Protein AF-A0A268U041-F1 (afdb_monomer_lite)

Foldseek 3Di:
DDDPPPPPPVPPDDVLNFFDCVPDALCVQPVPFDGDPDPVVVVVFLVLLVVLCVVCVVVPVSLQDWDADPPGDIHAPRWDQDPNTIGGGHSVCPVVSVLSRVVRGDPVVCVVVVPPNPPPDDD

Sequence (123 aa):
MASYVLDKKSIKCSYKDVINIDRINLVNYHNKNHKINDNVLKLKIILNLILIIRNRAFHWENLLKIGYAKKGYRIPKIYVKKNQSTNGIYPNKIKIFINDVLECFEEDMLEKYKIPFKGANGY

Structure (mmCIF, N/CA/C/O backbone):
data_AF-A0A268U041-F1
#
_entry.id   AF-A0A268U041-F1
#
loop_
_atom_site.group_PDB
_atom_site.id
_atom_site.type_symbol
_atom_site.label_atom_id
_atom_site.label_alt_id
_atom_site.label_comp_id
_atom_site.label_asym_id
_atom_site.label_entity_id
_atom_site.label_seq_id
_atom_site.pdbx_PDB_ins_code
_atom_site.Cartn_x
_atom_site.Cartn_y
_atom_site.Cartn_z
_atom_site.occupancy
_atom_site.B_iso_or_equiv
_atom_site.auth_seq_id
_atom_site.auth_comp_id
_atom_site.auth_asym_id
_atom_site.auth_atom_id
_atom_site.pdbx_PDB_model_num
ATOM 1 N N . MET A 1 1 ? -50.185 4.830 9.865 1.00 37.50 1 MET A N 1
ATOM 2 C CA . MET A 1 1 ? -49.032 4.462 9.016 1.00 37.50 1 MET A CA 1
ATOM 3 C C . MET A 1 1 ? -47.792 4.985 9.728 1.00 37.50 1 MET A C 1
ATOM 5 O O . MET A 1 1 ? -47.564 6.185 9.724 1.00 37.50 1 MET A O 1
ATOM 9 N N . ALA A 1 2 ? -47.117 4.132 10.502 1.00 37.09 2 ALA A N 1
ATOM 10 C CA . ALA A 1 2 ? -46.017 4.550 11.367 1.00 37.09 2 ALA A CA 1
ATOM 11 C C . ALA A 1 2 ? -44.817 4.966 10.505 1.00 37.09 2 ALA A C 1
ATOM 13 O O . ALA A 1 2 ? -44.175 4.123 9.880 1.00 37.09 2 ALA A O 1
ATOM 14 N N . SER A 1 3 ? -44.533 6.266 10.438 1.00 36.91 3 SER A N 1
ATOM 15 C CA . SER A 1 3 ? -43.256 6.743 9.925 1.00 36.91 3 SER A CA 1
ATOM 16 C C . SER A 1 3 ? -42.193 6.303 10.923 1.00 36.91 3 SER A C 1
ATOM 18 O O . SER A 1 3 ? -42.165 6.804 12.048 1.00 36.91 3 SER A O 1
ATOM 20 N N . TYR A 1 4 ? -41.352 5.347 10.537 1.00 47.88 4 TYR A N 1
ATOM 21 C CA . TYR A 1 4 ? -40.133 5.031 11.267 1.00 47.88 4 TYR A CA 1
ATOM 22 C C . TYR A 1 4 ? -39.290 6.304 11.319 1.00 47.88 4 TYR A C 1
ATOM 24 O O . TYR A 1 4 ? -38.588 6.651 10.369 1.00 47.88 4 TYR A O 1
ATOM 32 N N . VAL A 1 5 ? -39.416 7.033 12.425 1.00 46.47 5 VAL A N 1
ATOM 33 C CA . VAL A 1 5 ? -38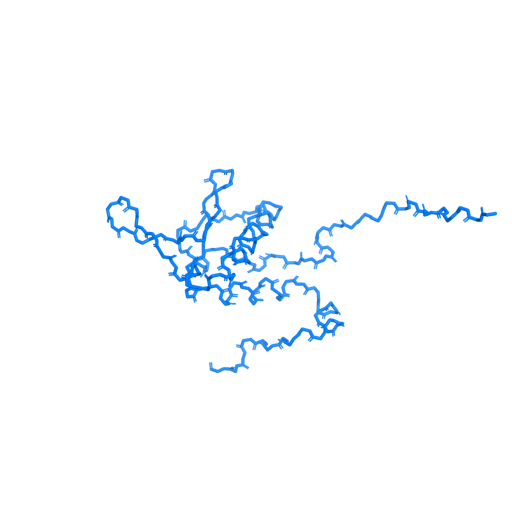.487 8.079 12.817 1.00 46.47 5 VAL A CA 1
ATOM 34 C C . VAL A 1 5 ? -37.178 7.348 13.060 1.00 46.47 5 VAL A C 1
ATOM 36 O O . VAL A 1 5 ? -36.945 6.791 14.129 1.00 46.47 5 VAL A O 1
ATOM 39 N N . LEU A 1 6 ? -36.354 7.268 12.017 1.00 48.66 6 LEU A N 1
ATOM 40 C CA . LEU A 1 6 ? -34.937 7.008 12.175 1.00 48.66 6 LEU A CA 1
ATOM 41 C C . LEU A 1 6 ? -34.430 8.139 13.062 1.00 48.66 6 LEU A C 1
ATOM 43 O O . LEU A 1 6 ? -34.235 9.260 12.587 1.00 48.66 6 LEU A O 1
ATOM 47 N N . ASP A 1 7 ? -34.309 7.845 14.354 1.00 44.78 7 ASP A N 1
ATOM 48 C CA . ASP A 1 7 ? -33.587 8.645 15.327 1.00 44.78 7 ASP A CA 1
ATOM 49 C C . ASP A 1 7 ? -32.190 8.870 14.744 1.00 44.78 7 ASP A C 1
ATOM 51 O O . ASP A 1 7 ? -31.300 8.023 14.831 1.00 44.78 7 ASP A O 1
ATOM 55 N N . LYS A 1 8 ? -32.017 9.995 14.043 1.00 46.91 8 LYS A N 1
ATOM 56 C CA . LYS A 1 8 ? -30.732 10.486 13.553 1.00 46.91 8 LYS A CA 1
ATOM 57 C C . LYS A 1 8 ? -29.935 10.987 14.757 1.00 46.91 8 LYS A C 1
ATOM 59 O O . LYS A 1 8 ? -29.474 12.125 14.772 1.00 46.91 8 LYS A O 1
ATOM 64 N N . LYS A 1 9 ? -29.705 10.130 15.755 1.00 43.00 9 LYS A N 1
ATOM 65 C CA . LYS A 1 9 ? -28.478 10.225 16.533 1.00 43.00 9 LYS A CA 1
ATOM 66 C C . LYS A 1 9 ? -27.369 10.041 15.519 1.00 43.00 9 LYS A C 1
ATOM 68 O O . LYS A 1 9 ? -27.154 8.945 15.013 1.00 43.00 9 LYS A O 1
ATOM 73 N N . SER A 1 10 ? -26.723 11.141 15.147 1.00 46.38 10 SER A N 1
ATOM 74 C CA . SER A 1 10 ? -25.500 11.119 14.362 1.00 46.38 10 SER A CA 1
ATOM 75 C C . SER A 1 10 ? -24.520 10.207 15.090 1.00 46.38 10 SER A C 1
ATOM 77 O O . SER A 1 10 ? -23.902 10.625 16.071 1.00 46.38 10 SER A O 1
ATOM 79 N N . ILE A 1 11 ? -24.431 8.946 14.669 1.00 53.38 11 ILE A N 1
ATOM 80 C CA . ILE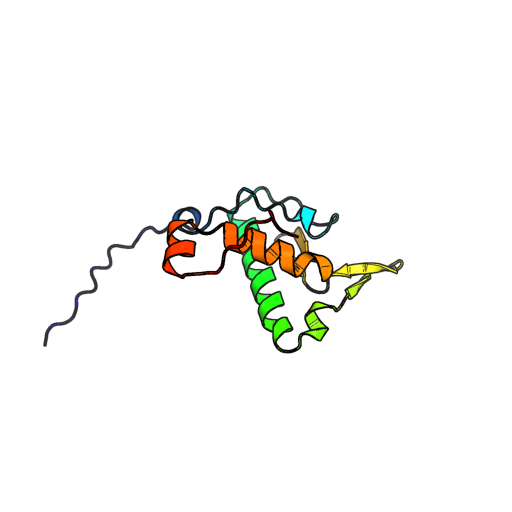 A 1 11 ? -23.429 8.023 15.176 1.00 53.38 11 ILE A CA 1
ATOM 81 C C . ILE A 1 11 ? -22.102 8.677 14.815 1.00 53.38 11 ILE A C 1
ATOM 83 O O . ILE A 1 11 ? -21.730 8.768 13.644 1.00 53.38 11 ILE A O 1
ATOM 87 N N . LYS A 1 12 ? -21.430 9.224 15.824 1.00 52.81 12 LYS A N 1
ATOM 88 C CA . LYS A 1 12 ? -20.137 9.879 15.687 1.00 52.81 12 LYS A CA 1
ATOM 89 C C . LYS A 1 12 ? -19.087 8.770 15.586 1.00 52.81 12 LYS A C 1
ATOM 91 O O . LYS A 1 12 ? -18.328 8.559 16.514 1.00 52.81 12 LYS A O 1
ATOM 96 N N . CYS A 1 13 ? -19.124 8.008 14.494 1.00 55.09 13 CYS A N 1
ATOM 97 C CA . CYS A 1 13 ? -18.167 6.944 14.214 1.00 55.09 13 CYS A CA 1
ATOM 98 C C . CYS A 1 13 ? -16.912 7.581 13.612 1.00 55.09 13 CYS A C 1
ATOM 100 O O . CYS A 1 13 ? -16.936 8.123 12.502 1.00 55.09 13 CYS A O 1
ATOM 102 N N . SER A 1 14 ? -15.824 7.577 14.375 1.00 72.38 14 SER A N 1
ATOM 103 C CA . SER A 1 14 ? -14.497 7.898 13.871 1.00 72.38 14 SER A CA 1
ATOM 104 C C . SER A 1 14 ? -13.961 6.696 13.100 1.00 72.38 14 SER A C 1
ATOM 106 O O . SER A 1 14 ? -14.202 5.552 13.471 1.00 72.38 14 SER A O 1
ATOM 108 N N . TYR A 1 15 ? -13.151 6.923 12.061 1.00 73.44 15 TYR A N 1
ATOM 109 C CA . TYR A 1 15 ? -12.464 5.814 11.381 1.00 73.44 15 TYR A CA 1
ATOM 110 C C . TYR A 1 15 ? -11.589 5.001 12.348 1.00 73.44 15 TYR A C 1
ATOM 112 O O . TYR A 1 15 ? -11.346 3.823 12.110 1.00 73.44 15 TYR A O 1
ATOM 120 N N . LYS A 1 16 ? -11.128 5.631 13.436 1.00 74.25 16 LYS A N 1
ATOM 121 C CA . LYS A 1 16 ? -10.328 4.988 14.482 1.00 74.25 16 LYS A CA 1
ATOM 122 C C . LYS A 1 16 ? -11.097 3.910 15.245 1.00 74.25 16 LYS A C 1
ATOM 124 O O . LYS A 1 16 ? -10.457 3.008 15.759 1.00 74.25 16 LYS A O 1
ATOM 129 N N . ASP A 1 17 ? -12.425 3.993 15.262 1.00 72.75 17 ASP A N 1
ATOM 130 C CA . ASP A 1 17 ? -13.308 3.037 15.938 1.00 72.75 17 ASP A CA 1
ATOM 131 C C . ASP A 1 17 ? -13.574 1.796 15.063 1.00 72.75 17 ASP A C 1
ATOM 133 O O . ASP A 1 17 ? -14.343 0.920 15.430 1.00 72.75 17 ASP A O 1
ATOM 137 N N . VAL A 1 18 ? -13.015 1.760 13.847 1.00 76.94 18 VAL A N 1
ATOM 138 C CA . VAL A 1 18 ? -13.241 0.690 12.863 1.00 76.94 18 VAL A CA 1
ATOM 139 C C . VAL A 1 18 ? -11.924 0.103 12.371 1.00 76.94 18 VAL A C 1
ATOM 141 O O . VAL A 1 18 ? -11.842 -1.096 12.105 1.00 76.94 18 VAL A O 1
ATOM 144 N N . ILE A 1 19 ? -10.902 0.945 12.191 1.00 85.94 19 ILE A N 1
ATOM 145 C CA . ILE A 1 19 ? -9.617 0.528 11.638 1.00 85.94 19 ILE A CA 1
ATOM 146 C C . ILE A 1 19 ? -8.442 1.248 12.311 1.00 85.94 19 ILE A C 1
ATOM 148 O O . ILE A 1 19 ? -8.313 2.476 12.264 1.00 85.94 19 ILE A O 1
ATOM 152 N N . ASN A 1 20 ? -7.521 0.463 12.869 1.00 88.19 20 ASN A N 1
ATOM 153 C CA . ASN A 1 20 ? -6.253 0.945 13.400 1.00 88.19 20 ASN A CA 1
ATOM 154 C C . ASN A 1 20 ? -5.121 0.726 12.389 1.00 88.19 20 ASN A C 1
ATOM 156 O O . ASN A 1 20 ? -4.508 -0.337 12.318 1.00 88.19 20 ASN A O 1
ATOM 160 N N . ILE A 1 21 ? -4.805 1.769 11.623 1.00 89.94 21 ILE A N 1
ATOM 161 C CA . ILE A 1 21 ? -3.756 1.736 10.594 1.00 89.94 21 ILE A CA 1
ATOM 162 C C . ILE A 1 21 ? -2.370 2.157 11.099 1.00 89.94 21 ILE A C 1
ATOM 164 O O . ILE A 1 21 ? -1.474 2.369 10.279 1.00 89.94 21 ILE A O 1
ATOM 168 N N . ASP A 1 22 ? -2.163 2.346 12.403 1.00 87.94 22 ASP A N 1
ATOM 169 C CA . ASP A 1 22 ? -0.905 2.892 12.940 1.00 87.94 22 ASP A CA 1
ATOM 170 C C . ASP A 1 22 ? 0.303 2.032 12.578 1.00 87.94 22 ASP A C 1
ATOM 172 O O . ASP A 1 22 ? 1.341 2.560 12.178 1.00 87.94 22 ASP A O 1
ATOM 176 N N . ARG A 1 23 ? 0.122 0.711 12.574 1.00 87.50 23 ARG A N 1
ATOM 177 C CA . ARG A 1 23 ? 1.164 -0.255 12.213 1.00 87.50 23 ARG A CA 1
ATOM 178 C C . ARG A 1 23 ? 1.473 -0.358 10.717 1.00 87.50 23 ARG A C 1
ATOM 180 O O . ARG A 1 23 ? 2.483 -0.955 10.350 1.00 87.50 23 ARG A O 1
ATOM 187 N N . ILE A 1 24 ? 0.653 0.223 9.836 1.00 92.31 24 ILE A N 1
ATOM 188 C CA . ILE A 1 24 ? 0.920 0.177 8.394 1.00 92.31 24 ILE A CA 1
ATOM 189 C C . ILE A 1 24 ? 2.010 1.188 8.043 1.00 92.31 24 ILE A C 1
ATOM 191 O O . ILE A 1 24 ? 1.797 2.404 8.066 1.00 92.31 24 ILE A O 1
ATOM 195 N N . ASN A 1 25 ? 3.159 0.667 7.613 1.00 93.62 25 ASN A N 1
ATOM 196 C CA . ASN A 1 25 ? 4.237 1.452 7.031 1.00 93.62 25 ASN A CA 1
ATOM 197 C C . ASN A 1 25 ? 4.327 1.204 5.521 1.00 93.62 25 ASN A C 1
ATOM 199 O O . ASN A 1 25 ? 4.813 0.170 5.065 1.00 93.62 25 ASN A O 1
ATOM 203 N N . LEU A 1 26 ? 3.913 2.198 4.728 1.00 94.12 26 LEU A N 1
ATOM 204 C CA . LEU A 1 26 ? 3.870 2.083 3.268 1.00 94.12 26 LEU A CA 1
ATOM 205 C C . LEU A 1 26 ? 5.246 1.813 2.633 1.00 94.12 26 LEU A C 1
ATOM 207 O O . LEU A 1 26 ? 5.299 1.274 1.529 1.00 94.12 26 LEU A O 1
ATOM 211 N N . VAL A 1 27 ? 6.353 2.144 3.305 1.00 94.62 27 VAL A N 1
ATOM 212 C CA . VAL A 1 27 ? 7.717 1.863 2.819 1.00 94.62 27 VAL A CA 1
ATOM 213 C C . VAL A 1 27 ? 7.972 0.354 2.683 1.00 94.62 27 VAL A C 1
ATOM 215 O O . VAL A 1 27 ? 8.729 -0.059 1.804 1.00 94.62 27 VAL A O 1
ATOM 218 N N . ASN A 1 28 ? 7.269 -0.482 3.456 1.00 94.44 28 ASN A N 1
ATOM 219 C CA . ASN A 1 28 ? 7.413 -1.943 3.427 1.00 94.44 28 ASN A CA 1
ATOM 220 C C . ASN A 1 28 ? 6.980 -2.568 2.086 1.00 94.44 28 ASN A C 1
ATOM 222 O O . ASN A 1 28 ? 7.437 -3.656 1.722 1.00 94.44 28 ASN A O 1
ATOM 226 N N . TYR A 1 29 ? 6.125 -1.879 1.322 1.00 94.94 29 TYR A N 1
ATOM 227 C CA . TYR A 1 29 ? 5.585 -2.374 0.047 1.00 94.94 29 TYR A CA 1
ATOM 228 C C . TYR A 1 29 ? 6.321 -1.818 -1.178 1.00 94.94 29 TYR A C 1
ATOM 230 O O . TYR A 1 29 ? 6.201 -2.367 -2.277 1.00 94.94 29 TYR A O 1
ATOM 238 N N . HIS A 1 30 ? 7.087 -0.740 -0.987 1.00 93.56 30 HIS A N 1
ATOM 239 C CA . HIS A 1 30 ? 7.986 -0.144 -1.970 1.00 93.56 30 HIS A CA 1
ATOM 240 C C . HIS A 1 30 ? 8.891 0.885 -1.277 1.00 93.56 30 HIS A C 1
ATOM 242 O O . HIS A 1 30 ? 8.417 1.875 -0.729 1.00 93.56 30 HIS A O 1
ATOM 248 N N . ASN A 1 31 ? 10.207 0.690 -1.356 1.00 89.62 31 ASN A N 1
ATOM 249 C CA . ASN A 1 31 ? 11.201 1.510 -0.656 1.00 89.62 31 ASN A CA 1
ATOM 250 C C . ASN A 1 31 ? 11.204 3.006 -1.027 1.00 89.62 31 ASN A C 1
ATOM 252 O O . ASN A 1 31 ? 11.651 3.817 -0.223 1.00 89.62 31 ASN A O 1
ATOM 256 N N . LYS A 1 32 ? 10.709 3.390 -2.213 1.00 90.19 32 LYS A N 1
ATOM 257 C CA . LYS A 1 32 ? 10.584 4.805 -2.617 1.00 90.19 32 LYS A CA 1
ATOM 258 C C . LYS A 1 32 ? 9.243 5.433 -2.233 1.00 90.19 32 LYS A C 1
ATOM 260 O O . LYS A 1 32 ? 8.956 6.554 -2.645 1.00 90.19 32 LYS A O 1
ATOM 265 N N . ASN A 1 33 ? 8.400 4.717 -1.494 1.00 93.44 33 ASN A N 1
ATOM 266 C CA . ASN A 1 33 ? 7.175 5.288 -0.960 1.00 93.44 33 ASN A CA 1
ATOM 267 C C . ASN A 1 33 ? 7.491 6.385 0.054 1.00 93.44 33 ASN A C 1
ATOM 269 O O . ASN A 1 33 ? 8.416 6.271 0.856 1.00 93.44 33 ASN A O 1
ATOM 273 N N . HIS A 1 34 ? 6.680 7.437 0.047 1.00 92.12 34 HIS A N 1
ATOM 274 C CA . HIS A 1 34 ? 6.805 8.496 1.039 1.00 92.12 34 HIS A CA 1
ATOM 275 C C . HIS A 1 34 ? 6.285 8.018 2.400 1.00 92.12 34 HIS A C 1
ATOM 277 O O . HIS A 1 34 ? 5.257 7.334 2.470 1.00 92.12 34 HIS A O 1
ATOM 283 N N . LYS A 1 35 ? 6.974 8.400 3.481 1.00 90.88 35 LYS A N 1
ATOM 284 C CA . LYS A 1 35 ?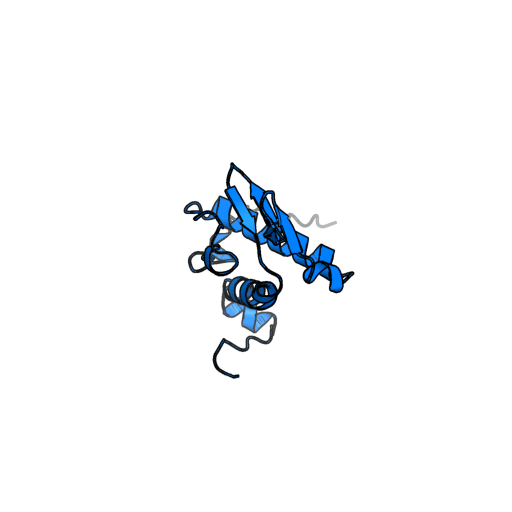 6.466 8.232 4.848 1.00 90.88 35 LYS A CA 1
ATOM 285 C C . LYS A 1 35 ? 5.320 9.216 5.074 1.00 90.88 35 LYS A C 1
ATOM 287 O O . LYS A 1 35 ? 5.467 10.402 4.792 1.00 90.88 35 LYS A O 1
ATOM 292 N N . ILE A 1 36 ? 4.190 8.717 5.568 1.00 90.75 36 ILE A N 1
ATOM 293 C CA . ILE A 1 36 ? 2.983 9.510 5.805 1.00 90.75 36 ILE A CA 1
ATOM 294 C C . ILE A 1 36 ? 2.685 9.497 7.301 1.00 90.75 36 ILE A C 1
ATOM 296 O O . ILE A 1 36 ? 2.329 8.453 7.841 1.00 90.75 36 ILE A O 1
ATOM 300 N N . ASN A 1 37 ? 2.823 10.656 7.946 1.00 88.56 37 ASN A N 1
ATOM 301 C CA . ASN A 1 37 ? 2.565 10.807 9.383 1.00 88.56 37 ASN A CA 1
ATOM 302 C C . ASN A 1 37 ? 1.085 11.110 9.683 1.00 88.56 37 ASN A C 1
ATOM 304 O O . ASN A 1 37 ? 0.600 10.804 10.765 1.00 88.56 37 ASN A O 1
ATOM 308 N N . ASP A 1 38 ? 0.356 11.696 8.728 1.00 90.38 38 ASP A N 1
ATOM 309 C CA . ASP A 1 38 ? -1.083 11.941 8.860 1.00 90.38 38 ASP A CA 1
ATOM 310 C C . ASP A 1 38 ? -1.875 10.660 8.561 1.00 90.38 38 ASP A C 1
ATOM 312 O O . ASP A 1 38 ? -1.965 10.213 7.413 1.00 90.38 38 ASP A O 1
ATOM 316 N N . ASN A 1 39 ? -2.498 10.095 9.594 1.00 89.50 39 ASN A N 1
ATOM 317 C CA . ASN A 1 39 ? -3.324 8.898 9.475 1.00 89.50 39 ASN A CA 1
ATOM 318 C C . ASN A 1 39 ? -4.528 9.075 8.541 1.00 89.50 39 ASN A C 1
ATOM 320 O O . ASN A 1 39 ? -4.887 8.133 7.839 1.00 89.50 39 ASN A O 1
ATOM 324 N N . VAL A 1 40 ? -5.126 10.263 8.440 1.00 89.69 40 VAL A N 1
ATOM 325 C CA . VAL A 1 40 ? -6.253 10.489 7.521 1.00 89.69 40 VAL A CA 1
ATOM 326 C C . VAL A 1 40 ? -5.778 10.407 6.070 1.00 89.69 40 VAL A C 1
ATOM 328 O O . VAL A 1 40 ? -6.419 9.768 5.228 1.00 89.69 40 VAL A O 1
ATOM 331 N N . LEU A 1 41 ? -4.637 11.025 5.757 1.00 91.38 41 LEU A N 1
ATOM 332 C CA . LEU A 1 41 ? -4.013 10.907 4.441 1.00 91.38 41 LEU A CA 1
ATOM 333 C C . LEU A 1 41 ? -3.566 9.467 4.159 1.00 91.38 41 LEU A C 1
ATOM 335 O O . LEU A 1 41 ? -3.821 8.957 3.064 1.00 91.38 41 LEU A O 1
ATOM 339 N N . LYS A 1 42 ? -2.957 8.798 5.144 1.00 92.81 42 LYS A N 1
ATOM 340 C CA . LYS A 1 42 ? -2.514 7.401 5.050 1.00 92.81 42 LYS A CA 1
ATOM 341 C C . LYS A 1 42 ? -3.686 6.470 4.734 1.00 92.81 42 LYS A C 1
ATOM 343 O O . LYS A 1 42 ? -3.601 5.704 3.776 1.00 92.81 42 LYS A O 1
ATOM 348 N N . LEU A 1 43 ? -4.811 6.614 5.439 1.00 92.75 43 LEU A N 1
ATOM 349 C CA . LEU A 1 43 ? -6.038 5.853 5.187 1.00 92.75 43 LEU A CA 1
ATOM 350 C C . LEU A 1 43 ? -6.562 6.078 3.765 1.00 92.75 43 LEU A C 1
ATOM 352 O O . LEU A 1 43 ? -6.852 5.125 3.048 1.00 92.75 43 LEU A O 1
ATOM 356 N N . LYS A 1 44 ? -6.629 7.338 3.314 1.00 93.31 44 LYS A N 1
ATOM 357 C CA . LYS A 1 44 ? -7.061 7.677 1.945 1.00 93.31 44 LYS A CA 1
ATOM 358 C C . LYS A 1 44 ? -6.168 7.032 0.880 1.00 93.31 44 LYS A C 1
ATOM 360 O O . LYS A 1 44 ? -6.668 6.626 -0.166 1.00 93.31 44 LYS A O 1
ATOM 365 N N . ILE A 1 45 ? -4.858 6.962 1.119 1.00 95.38 45 ILE A N 1
ATOM 366 C CA . ILE A 1 45 ? -3.909 6.294 0.219 1.00 95.38 45 ILE A CA 1
ATOM 367 C C . ILE A 1 45 ? -4.161 4.782 0.207 1.00 95.38 45 ILE A C 1
ATOM 369 O O . ILE A 1 45 ? -4.284 4.213 -0.875 1.00 95.38 45 ILE A O 1
ATOM 373 N N . ILE A 1 46 ? -4.294 4.155 1.380 1.00 95.44 46 ILE A N 1
ATOM 374 C CA . ILE A 1 46 ? -4.579 2.718 1.528 1.00 95.44 46 ILE A CA 1
ATOM 375 C C . ILE A 1 46 ? -5.870 2.338 0.792 1.00 95.44 46 ILE A C 1
ATOM 377 O O . ILE A 1 46 ? -5.849 1.440 -0.046 1.00 95.44 46 ILE A O 1
ATOM 381 N N . LEU A 1 47 ? -6.968 3.065 1.019 1.00 94.94 47 LEU A N 1
ATOM 382 C CA . LEU A 1 47 ? -8.254 2.805 0.360 1.00 94.94 47 LEU A CA 1
ATOM 383 C C . LEU A 1 47 ? -8.157 2.923 -1.166 1.00 94.94 47 LEU A C 1
ATOM 385 O O . LEU A 1 47 ? -8.671 2.072 -1.891 1.00 94.94 47 LEU A O 1
ATOM 389 N N . ASN A 1 48 ? -7.449 3.936 -1.670 1.00 96.44 48 ASN A N 1
ATOM 390 C CA . ASN A 1 48 ? -7.222 4.082 -3.107 1.00 96.44 48 ASN A CA 1
ATOM 391 C C . ASN A 1 48 ? -6.376 2.933 -3.682 1.00 96.44 48 ASN A C 1
ATOM 393 O O . ASN A 1 48 ? -6.652 2.466 -4.785 1.00 96.44 48 ASN A O 1
ATOM 397 N N . LEU A 1 49 ? -5.361 2.459 -2.954 1.00 96.88 49 LEU A N 1
ATOM 398 C CA . LEU A 1 49 ? -4.551 1.314 -3.378 1.00 96.88 49 LEU A CA 1
ATOM 399 C C . LEU A 1 49 ? -5.396 0.035 -3.454 1.00 96.88 49 LEU A C 1
ATOM 401 O O . LEU A 1 49 ? -5.327 -0.668 -4.462 1.00 96.88 49 LEU A O 1
ATOM 405 N N . ILE A 1 50 ? -6.246 -0.221 -2.454 1.00 96.31 50 ILE A N 1
ATOM 406 C CA . ILE A 1 50 ? -7.191 -1.351 -2.447 1.00 96.31 50 ILE A CA 1
ATOM 407 C C . ILE A 1 50 ? -8.152 -1.259 -3.633 1.00 96.31 50 ILE A C 1
ATOM 409 O O . ILE A 1 50 ? -8.368 -2.251 -4.325 1.00 96.31 50 ILE A O 1
ATOM 413 N N . LEU A 1 51 ? -8.683 -0.067 -3.921 1.00 95.69 51 LEU A N 1
ATOM 414 C CA . LEU A 1 51 ? -9.570 0.159 -5.063 1.00 95.69 51 LEU A CA 1
ATOM 415 C C . LEU A 1 51 ? -8.890 -0.202 -6.392 1.00 95.69 51 LEU A C 1
ATOM 417 O O . LEU A 1 51 ? -9.485 -0.868 -7.240 1.00 95.69 51 LEU A O 1
ATOM 421 N N . ILE A 1 52 ? -7.631 0.210 -6.565 1.00 95.44 52 ILE A N 1
ATOM 422 C CA . ILE A 1 52 ? -6.839 -0.102 -7.759 1.00 95.44 52 ILE A CA 1
ATOM 423 C C . ILE A 1 52 ? -6.572 -1.607 -7.852 1.00 95.44 52 ILE A C 1
ATOM 425 O O . ILE A 1 52 ? -6.706 -2.169 -8.939 1.00 95.44 52 ILE A O 1
ATOM 429 N N . ILE A 1 53 ? -6.219 -2.261 -6.740 1.00 96.25 53 ILE A N 1
ATOM 430 C CA . ILE A 1 53 ? -6.016 -3.716 -6.683 1.00 96.25 53 ILE A CA 1
ATOM 431 C C . ILE A 1 53 ? -7.305 -4.433 -7.084 1.00 96.25 53 ILE A C 1
ATOM 433 O O . ILE A 1 53 ? -7.284 -5.219 -8.025 1.00 96.25 53 ILE A O 1
ATOM 437 N N . ARG A 1 54 ? -8.437 -4.103 -6.454 1.00 95.19 54 ARG A N 1
ATOM 438 C CA . ARG A 1 54 ? -9.752 -4.677 -6.769 1.00 95.19 54 ARG A CA 1
ATOM 439 C C . ARG A 1 54 ? -10.088 -4.534 -8.253 1.00 95.19 54 ARG A C 1
ATOM 441 O O . ARG A 1 54 ? -10.449 -5.511 -8.894 1.00 95.19 54 ARG A O 1
ATOM 448 N N . ASN A 1 55 ? -9.932 -3.335 -8.818 1.00 93.75 55 ASN A N 1
ATOM 449 C CA . ASN A 1 55 ? -10.246 -3.079 -10.228 1.00 93.75 55 ASN A CA 1
ATOM 450 C C . ASN A 1 55 ? -9.329 -3.846 -11.190 1.00 93.75 55 ASN A C 1
ATOM 452 O O . ASN A 1 55 ? -9.750 -4.222 -12.278 1.00 93.75 55 ASN A O 1
ATOM 456 N N . ARG A 1 56 ? -8.072 -4.078 -10.805 1.00 93.88 56 ARG A N 1
ATOM 457 C CA . ARG A 1 56 ? -7.124 -4.858 -11.607 1.00 93.88 56 ARG A CA 1
ATOM 458 C C . ARG A 1 56 ? -7.303 -6.361 -11.423 1.00 93.88 56 ARG A C 1
ATOM 460 O O . ARG A 1 56 ? -6.961 -7.090 -12.339 1.00 93.88 56 ARG A O 1
ATOM 467 N N . ALA A 1 57 ? -7.851 -6.820 -10.3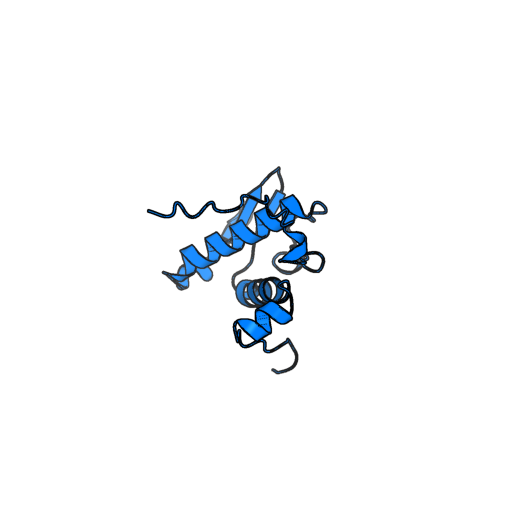00 1.00 92.69 57 ALA A N 1
ATOM 468 C CA . ALA A 1 57 ? -8.042 -8.240 -10.015 1.00 92.69 57 ALA A CA 1
ATOM 469 C C . ALA A 1 57 ? -9.015 -8.934 -10.983 1.00 92.69 57 ALA A C 1
ATOM 471 O O . ALA A 1 57 ? -8.862 -10.127 -11.222 1.00 92.69 57 ALA A O 1
ATOM 472 N N . PHE A 1 58 ? -9.940 -8.191 -11.605 1.00 92.12 58 PHE A N 1
ATOM 473 C CA . PHE A 1 58 ? -10.799 -8.706 -12.686 1.00 92.12 58 PHE A CA 1
ATOM 474 C C . PHE A 1 58 ? -10.010 -9.236 -13.892 1.00 92.12 58 PHE A C 1
ATOM 476 O O . PHE A 1 58 ? -10.476 -10.118 -14.603 1.00 92.12 58 PHE A O 1
ATOM 483 N N . HIS A 1 59 ? -8.798 -8.724 -14.093 1.00 92.94 59 HIS A N 1
ATOM 484 C CA . HIS A 1 59 ? -7.848 -9.183 -15.097 1.00 92.94 59 HIS A CA 1
ATOM 485 C C . HIS A 1 59 ? -6.531 -9.432 -14.382 1.00 92.94 59 HIS A C 1
ATOM 487 O O . HIS A 1 59 ? -5.659 -8.564 -14.363 1.00 92.94 59 HIS A O 1
ATOM 493 N N . TRP A 1 60 ? -6.433 -10.564 -13.690 1.00 91.19 60 TRP A N 1
ATOM 494 C CA . TRP A 1 60 ? -5.383 -10.830 -12.707 1.00 91.19 60 TRP A CA 1
ATOM 495 C C . TRP A 1 60 ? -3.959 -10.552 -13.223 1.00 91.19 60 TRP A C 1
ATOM 497 O O . TRP A 1 60 ? -3.114 -10.130 -12.432 1.00 91.19 60 TRP A O 1
ATOM 507 N N . GLU A 1 61 ? -3.675 -10.668 -14.530 1.00 91.06 61 GLU A N 1
ATOM 508 C CA . GLU A 1 61 ? -2.355 -10.329 -15.074 1.00 91.06 61 GLU A CA 1
ATOM 509 C C . GLU A 1 61 ? -2.003 -8.840 -14.892 1.00 91.06 61 GLU A C 1
ATOM 511 O O . GLU A 1 61 ? -0.837 -8.467 -14.744 1.00 91.06 61 GLU A O 1
ATOM 516 N N . ASN A 1 62 ? -3.009 -7.965 -14.809 1.00 92.75 62 ASN A N 1
ATOM 517 C CA . ASN A 1 62 ? -2.848 -6.544 -14.512 1.00 92.75 62 ASN A CA 1
ATOM 518 C C . ASN A 1 62 ? -2.316 -6.268 -13.106 1.00 92.75 62 ASN A C 1
ATOM 520 O O . ASN A 1 62 ? -1.783 -5.174 -12.889 1.00 92.75 62 ASN A O 1
ATOM 524 N N . LEU A 1 63 ? -2.452 -7.215 -12.171 1.00 93.94 63 LEU A N 1
ATOM 525 C CA . LEU A 1 63 ? -1.837 -7.131 -10.845 1.00 93.94 63 LEU A CA 1
ATOM 526 C C . LEU A 1 63 ? -0.320 -7.324 -10.913 1.00 93.94 63 LEU A C 1
ATOM 528 O O . LEU A 1 63 ? 0.403 -6.776 -10.085 1.00 93.94 63 LEU A O 1
ATOM 532 N N . LEU A 1 64 ? 0.166 -8.054 -11.922 1.00 94.12 64 LEU A N 1
ATOM 533 C CA . LEU A 1 64 ? 1.585 -8.353 -12.122 1.00 94.12 64 LEU A CA 1
ATOM 534 C C . LEU A 1 64 ? 2.322 -7.277 -12.928 1.00 94.12 64 LEU A C 1
ATOM 536 O O . LEU A 1 64 ? 3.553 -7.271 -12.984 1.00 94.12 64 LEU A O 1
ATOM 540 N N . LYS A 1 65 ? 1.589 -6.336 -13.535 1.00 92.31 65 LYS A N 1
ATOM 541 C CA . LYS A 1 65 ? 2.176 -5.302 -14.391 1.00 92.31 65 LYS A CA 1
ATOM 542 C C . LYS A 1 65 ? 3.102 -4.370 -13.605 1.00 92.31 65 LYS A C 1
ATOM 544 O O . LYS A 1 65 ? 2.718 -3.727 -12.627 1.00 92.31 65 LYS A O 1
ATOM 549 N N . ILE A 1 66 ? 4.311 -4.216 -14.130 1.00 93.25 66 ILE A N 1
ATOM 550 C CA . ILE A 1 66 ? 5.291 -3.209 -13.721 1.00 93.25 66 ILE A CA 1
ATOM 551 C C . ILE A 1 66 ? 5.485 -2.193 -14.848 1.00 93.25 66 ILE A C 1
ATOM 553 O O . ILE A 1 66 ? 5.222 -2.468 -16.016 1.00 93.25 66 ILE A O 1
ATOM 557 N N . GLY A 1 67 ? 5.883 -0.977 -14.497 1.00 89.44 67 GLY A N 1
ATOM 558 C CA . GLY A 1 67 ? 6.314 0.039 -15.449 1.00 89.44 67 GLY A CA 1
ATOM 559 C C . GLY A 1 67 ? 7.810 0.298 -15.345 1.00 89.44 67 GLY A C 1
ATOM 560 O O . GLY A 1 67 ? 8.474 -0.184 -14.429 1.00 89.44 67 GLY A O 1
ATOM 561 N N . TYR A 1 68 ? 8.305 1.134 -16.252 1.00 89.12 68 TYR A N 1
ATOM 562 C CA . TYR A 1 68 ? 9.673 1.633 -16.244 1.00 89.12 68 TYR A CA 1
ATOM 563 C C . TYR A 1 68 ? 9.641 3.160 -16.257 1.00 89.12 68 TYR A C 1
ATOM 565 O O . TYR A 1 68 ? 8.925 3.768 -17.053 1.00 89.12 68 TYR A O 1
ATOM 573 N N . ALA A 1 69 ? 10.377 3.780 -15.342 1.00 83.25 69 ALA A N 1
ATOM 574 C CA . ALA A 1 69 ? 10.609 5.216 -15.337 1.00 83.25 69 ALA A CA 1
ATOM 575 C C . ALA A 1 69 ? 11.807 5.575 -16.230 1.00 83.25 69 ALA A C 1
ATOM 577 O O . ALA A 1 69 ? 12.544 4.707 -16.710 1.00 83.25 69 ALA A O 1
ATOM 578 N N . LYS A 1 70 ? 12.042 6.881 -16.409 1.00 77.94 70 LYS A N 1
ATOM 579 C CA . LYS A 1 70 ? 13.272 7.387 -17.034 1.00 77.94 70 LYS A CA 1
ATOM 580 C C . LYS A 1 70 ? 14.486 6.769 -16.323 1.00 77.94 70 LYS A C 1
ATOM 582 O O . LYS A 1 70 ? 14.495 6.692 -15.095 1.00 77.94 70 LYS A O 1
ATOM 587 N N . LYS A 1 71 ? 15.493 6.341 -17.094 1.00 79.56 71 LYS A N 1
ATOM 588 C CA . LYS A 1 71 ? 16.687 5.598 -16.630 1.00 79.56 71 LYS A CA 1
ATOM 589 C C . LYS A 1 71 ? 16.450 4.127 -16.230 1.00 79.56 71 LYS A C 1
ATOM 591 O O . LYS A 1 71 ? 17.271 3.552 -15.529 1.00 79.56 71 LYS A O 1
ATOM 596 N N . GLY A 1 72 ? 15.344 3.510 -16.655 1.00 80.56 72 GLY A N 1
ATOM 597 C CA . GLY A 1 72 ? 15.145 2.054 -16.551 1.00 80.56 72 GLY A CA 1
ATOM 598 C C . GLY A 1 72 ? 14.714 1.538 -15.174 1.00 80.56 72 GLY A C 1
ATOM 599 O O . GLY A 1 72 ? 14.563 0.332 -14.987 1.00 80.56 72 GLY A O 1
ATOM 600 N N . TYR A 1 73 ? 14.463 2.423 -14.205 1.00 82.38 73 TYR A N 1
ATOM 601 C CA . TYR A 1 73 ? 13.969 2.016 -12.890 1.00 82.38 73 TYR A CA 1
ATOM 602 C C . TYR A 1 73 ? 12.570 1.412 -12.989 1.00 82.38 73 TYR A C 1
ATOM 604 O O . TYR A 1 73 ? 11.655 2.045 -13.520 1.00 82.38 73 TYR A O 1
ATOM 612 N N . ARG A 1 74 ? 12.386 0.222 -12.411 1.00 87.38 74 ARG A N 1
ATOM 613 C CA . ARG A 1 74 ? 11.061 -0.385 -12.263 1.00 87.38 74 ARG A CA 1
ATOM 614 C C . ARG A 1 74 ? 10.188 0.490 -11.362 1.00 87.38 74 ARG A C 1
ATOM 616 O O . ARG A 1 74 ? 10.666 1.044 -10.372 1.00 87.38 74 ARG A O 1
ATOM 623 N N . ILE A 1 75 ? 8.918 0.617 -11.727 1.00 89.75 75 ILE A N 1
ATOM 624 C CA . ILE A 1 75 ? 7.891 1.317 -10.953 1.00 89.75 75 ILE A CA 1
ATOM 625 C C . ILE A 1 75 ? 6.640 0.440 -10.843 1.00 89.75 75 ILE A C 1
ATOM 627 O O . ILE A 1 75 ? 6.264 -0.213 -11.823 1.00 89.75 75 ILE A O 1
ATOM 631 N N . PRO A 1 76 ? 5.968 0.404 -9.683 1.00 92.31 76 PRO A N 1
ATOM 632 C CA . PRO A 1 76 ? 4.704 -0.309 -9.566 1.00 92.31 76 PRO A CA 1
ATOM 633 C C . PRO A 1 76 ? 3.633 0.370 -10.432 1.00 92.31 76 PRO A C 1
ATOM 635 O O . PRO A 1 76 ? 3.556 1.597 -10.481 1.00 92.31 76 PRO A O 1
ATOM 638 N N . LYS A 1 77 ? 2.777 -0.410 -11.109 1.00 92.88 77 LYS A N 1
ATOM 639 C CA . LYS A 1 77 ? 1.571 0.124 -11.783 1.00 92.88 77 LYS A CA 1
ATOM 640 C C . LYS A 1 77 ? 0.386 0.300 -10.832 1.00 92.88 77 LYS A C 1
ATOM 642 O O . LYS A 1 77 ? -0.599 0.941 -11.194 1.00 92.88 77 LYS A O 1
ATOM 647 N N . ILE A 1 78 ? 0.493 -0.250 -9.627 1.00 95.25 78 ILE A N 1
ATOM 648 C CA . ILE A 1 78 ? -0.431 -0.038 -8.518 1.00 95.25 78 ILE A CA 1
ATOM 649 C C . ILE A 1 78 ? 0.174 1.060 -7.652 1.00 95.25 78 ILE A C 1
ATOM 651 O O . ILE A 1 78 ? 1.043 0.802 -6.822 1.00 95.25 78 ILE A O 1
ATOM 655 N N . TYR A 1 79 ? -0.224 2.303 -7.905 1.00 95.38 79 TYR A N 1
ATOM 656 C CA . TYR A 1 79 ? 0.251 3.452 -7.147 1.00 95.38 79 TYR A CA 1
ATOM 657 C C . TYR A 1 79 ? -0.817 4.532 -7.054 1.00 95.38 79 TYR A C 1
ATOM 659 O O . TYR A 1 79 ? -1.721 4.625 -7.881 1.00 95.38 79 TYR A O 1
ATOM 667 N N . VAL A 1 80 ? -0.671 5.370 -6.039 1.00 95.69 80 VAL A N 1
ATOM 668 C CA . VAL A 1 80 ? -1.503 6.532 -5.770 1.00 95.69 80 VAL A CA 1
ATOM 669 C C . VAL A 1 80 ? -0.583 7.735 -5.649 1.00 95.69 80 VAL A C 1
ATOM 671 O O . VAL A 1 80 ? 0.445 7.680 -4.974 1.00 95.69 80 VAL A O 1
ATOM 674 N N . LYS A 1 81 ? -0.971 8.831 -6.301 1.00 93.31 81 LYS A N 1
ATOM 675 C CA . LYS A 1 81 ? -0.350 10.142 -6.130 1.00 93.31 81 LYS A CA 1
ATOM 676 C C . LYS A 1 81 ? -1.350 11.061 -5.434 1.00 93.31 81 LYS A C 1
ATOM 678 O O . LYS A 1 81 ? -2.420 11.314 -5.982 1.00 93.31 81 LYS A O 1
ATOM 683 N N . LYS A 1 82 ? -1.035 11.534 -4.229 1.00 89.69 82 LYS A N 1
ATOM 684 C CA . LYS A 1 82 ? -1.914 12.409 -3.438 1.00 89.69 82 LYS A CA 1
ATOM 685 C C . LYS A 1 82 ? -1.094 13.371 -2.589 1.00 89.69 82 LYS A C 1
ATOM 687 O O . LYS A 1 82 ? -0.162 12.936 -1.930 1.00 89.69 82 LYS A O 1
ATOM 692 N N . ASN A 1 83 ? -1.432 14.662 -2.610 1.00 82.00 83 ASN A N 1
ATOM 693 C CA . ASN A 1 83 ? -0.743 15.720 -1.853 1.00 82.00 83 ASN A CA 1
ATOM 694 C C . ASN A 1 83 ? 0.790 15.619 -1.948 1.00 82.00 83 ASN A C 1
ATOM 696 O O . ASN A 1 83 ? 1.475 15.499 -0.940 1.00 82.00 83 ASN A O 1
ATOM 700 N N . GLN A 1 84 ? 1.314 15.574 -3.180 1.00 83.94 84 GLN A N 1
ATOM 701 C CA . GLN A 1 84 ? 2.746 15.408 -3.497 1.00 83.94 84 GLN A CA 1
ATOM 702 C C . GLN A 1 84 ? 3.374 14.069 -3.063 1.00 83.94 84 GLN A C 1
ATOM 704 O O . GLN A 1 84 ? 4.503 13.766 -3.445 1.00 83.94 84 GLN A O 1
ATOM 709 N N . SER A 1 85 ? 2.632 13.222 -2.353 1.00 86.94 85 SER A N 1
ATOM 710 C CA . SER A 1 85 ? 3.064 11.884 -1.981 1.00 86.94 85 SER A CA 1
ATOM 711 C C . SER A 1 85 ? 2.767 10.880 -3.076 1.00 86.94 85 SER A C 1
ATOM 713 O O . SER A 1 85 ? 1.670 10.866 -3.636 1.00 86.94 85 SER A O 1
ATOM 715 N N . THR A 1 86 ? 3.761 10.055 -3.398 1.00 92.06 86 THR A N 1
ATOM 716 C CA . THR A 1 86 ? 3.598 8.924 -4.312 1.00 92.06 86 THR A CA 1
ATOM 717 C C . THR A 1 86 ? 3.868 7.646 -3.540 1.00 92.06 86 THR A C 1
ATOM 719 O O . THR A 1 86 ? 4.957 7.448 -3.003 1.00 92.06 86 THR A O 1
ATOM 722 N N . ASN A 1 87 ? 2.864 6.780 -3.487 1.00 95.69 87 ASN A N 1
ATOM 723 C CA . ASN A 1 87 ? 2.930 5.519 -2.769 1.00 95.69 87 ASN A CA 1
ATOM 724 C C . ASN A 1 87 ? 2.377 4.417 -3.665 1.00 95.69 87 ASN A C 1
ATOM 726 O O . ASN A 1 87 ? 1.298 4.562 -4.235 1.00 95.69 87 ASN A O 1
ATOM 730 N N . GLY A 1 88 ? 3.110 3.322 -3.805 1.00 95.88 88 GLY A N 1
ATOM 731 C CA . GLY A 1 88 ? 2.708 2.184 -4.618 1.00 95.88 88 GLY A CA 1
ATOM 732 C C . GLY A 1 88 ? 3.084 0.852 -3.999 1.00 95.88 88 GLY A C 1
ATOM 733 O O . GLY A 1 88 ? 3.786 0.789 -2.993 1.00 95.88 88 GLY A O 1
ATOM 734 N N . ILE A 1 89 ? 2.582 -0.211 -4.609 1.00 96.75 89 ILE A N 1
ATOM 735 C CA . ILE A 1 89 ? 2.753 -1.586 -4.150 1.00 96.75 89 ILE A CA 1
ATOM 736 C C . ILE A 1 89 ? 3.298 -2.393 -5.320 1.00 96.75 89 ILE A C 1
ATOM 738 O O . ILE A 1 89 ? 2.703 -2.412 -6.402 1.00 96.75 89 ILE A O 1
ATOM 742 N N . TYR A 1 90 ? 4.438 -3.053 -5.120 1.00 95.62 90 TYR A N 1
ATOM 743 C CA . TYR A 1 90 ? 4.923 -4.013 -6.107 1.00 95.62 90 TYR A CA 1
ATOM 744 C C . TYR A 1 90 ? 4.057 -5.276 -6.130 1.00 95.62 90 TYR A C 1
ATOM 746 O O . TYR A 1 90 ? 3.533 -5.666 -5.087 1.00 95.62 90 TYR A O 1
ATOM 754 N N . PRO A 1 91 ? 3.954 -5.969 -7.280 1.00 94.56 91 PRO A N 1
ATOM 755 C CA . PRO A 1 91 ? 3.126 -7.167 -7.402 1.00 94.56 91 PRO A CA 1
ATOM 756 C C . PRO A 1 91 ? 3.375 -8.227 -6.322 1.00 94.56 91 PRO A C 1
ATOM 758 O O . PRO A 1 91 ? 2.440 -8.732 -5.708 1.00 94.56 91 PRO A O 1
ATOM 761 N N . ASN A 1 92 ? 4.644 -8.494 -6.009 1.00 94.62 92 ASN A N 1
ATOM 762 C CA . ASN A 1 92 ? 5.052 -9.460 -4.985 1.00 94.62 92 ASN A CA 1
ATOM 763 C C . ASN A 1 92 ? 4.741 -9.020 -3.540 1.00 94.62 92 ASN A C 1
ATOM 765 O O . ASN A 1 92 ? 4.939 -9.796 -2.610 1.00 94.62 92 ASN A O 1
ATOM 769 N N . LYS A 1 93 ? 4.279 -7.783 -3.333 1.00 96.69 93 LYS A N 1
ATOM 770 C CA . LYS A 1 93 ? 3.899 -7.230 -2.028 1.00 96.69 93 LYS A CA 1
ATOM 771 C C . LYS A 1 93 ? 2.388 -7.064 -1.860 1.00 96.69 93 LYS A C 1
ATOM 773 O O . LYS A 1 93 ? 1.963 -6.733 -0.760 1.00 96.69 93 LYS A O 1
ATOM 778 N N . ILE A 1 94 ? 1.577 -7.334 -2.892 1.00 96.06 94 ILE A N 1
ATOM 779 C CA . ILE A 1 94 ? 0.110 -7.191 -2.832 1.00 96.06 94 ILE A CA 1
ATOM 780 C C . ILE A 1 94 ? -0.487 -8.064 -1.723 1.00 96.06 94 ILE A C 1
ATOM 782 O O . ILE A 1 94 ? -1.266 -7.562 -0.923 1.00 96.06 94 ILE A O 1
ATOM 786 N N . LYS A 1 95 ? -0.102 -9.346 -1.646 1.00 94.69 95 LYS A N 1
ATOM 787 C CA . LYS A 1 95 ? -0.633 -10.278 -0.636 1.00 94.69 95 LYS A CA 1
ATOM 788 C C . LYS A 1 95 ? -0.361 -9.792 0.790 1.00 94.69 95 LYS A C 1
ATOM 790 O O . LYS A 1 95 ? -1.283 -9.720 1.589 1.00 94.69 95 LYS A O 1
ATOM 795 N N . ILE A 1 96 ? 0.890 -9.422 1.074 1.00 95.75 96 ILE A N 1
ATOM 796 C CA . ILE A 1 96 ? 1.300 -8.920 2.394 1.00 95.75 96 ILE A CA 1
ATOM 797 C C . ILE A 1 96 ? 0.544 -7.626 2.714 1.00 95.75 96 ILE A C 1
ATOM 799 O O . ILE A 1 96 ? -0.044 -7.520 3.776 1.00 95.75 96 ILE A O 1
ATOM 803 N N . PHE A 1 97 ? 0.461 -6.688 1.765 1.00 96.50 97 PHE A N 1
ATOM 804 C CA . PHE A 1 97 ? -0.298 -5.450 1.954 1.00 96.50 97 PHE A CA 1
ATOM 805 C C . PHE A 1 97 ? -1.769 -5.696 2.312 1.00 96.50 97 PHE A C 1
ATOM 807 O O . PHE A 1 97 ? -2.283 -5.061 3.226 1.00 96.50 97 PHE A O 1
ATOM 814 N N . ILE A 1 98 ? -2.457 -6.592 1.598 1.00 94.56 98 ILE A N 1
ATOM 815 C CA . ILE A 1 98 ? -3.867 -6.889 1.881 1.00 94.56 98 ILE A CA 1
ATOM 816 C C . ILE A 1 98 ? -4.020 -7.531 3.261 1.00 94.56 98 ILE A C 1
ATOM 818 O O . ILE A 1 98 ? -4.921 -7.134 3.992 1.00 94.56 98 ILE A O 1
ATOM 822 N N . ASN A 1 99 ? -3.134 -8.457 3.637 1.00 92.88 99 ASN A N 1
ATOM 823 C CA . ASN A 1 99 ? -3.149 -9.059 4.969 1.00 92.88 99 ASN A CA 1
ATOM 824 C C . ASN A 1 99 ? -2.948 -8.003 6.062 1.00 92.88 99 ASN A C 1
ATOM 826 O O . ASN A 1 99 ? -3.797 -7.891 6.936 1.00 92.88 99 ASN A O 1
ATOM 830 N N . ASP A 1 100 ? -1.916 -7.163 5.951 1.00 93.50 100 ASP A N 1
ATOM 831 C CA . ASP A 1 100 ? -1.632 -6.108 6.932 1.00 93.50 100 ASP A CA 1
ATOM 832 C C . ASP A 1 100 ? -2.824 -5.143 7.099 1.00 93.50 100 ASP A C 1
ATOM 834 O O . ASP A 1 100 ? -3.120 -4.692 8.204 1.00 93.50 100 ASP A O 1
ATOM 838 N N . VAL A 1 101 ? -3.527 -4.820 6.003 1.00 93.31 101 VAL A N 1
ATOM 839 C CA . VAL A 1 101 ? -4.746 -3.993 6.034 1.00 93.31 101 VAL A CA 1
ATOM 840 C C . VAL A 1 101 ? -5.904 -4.722 6.703 1.00 93.31 101 VAL A C 1
ATOM 842 O O . VAL A 1 101 ? -6.626 -4.107 7.483 1.00 93.31 101 VAL A O 1
ATOM 845 N N . LEU A 1 102 ? -6.124 -5.996 6.377 1.00 90.44 102 LEU A N 1
ATOM 846 C CA . LEU A 1 102 ? -7.207 -6.785 6.964 1.00 90.44 102 LEU A C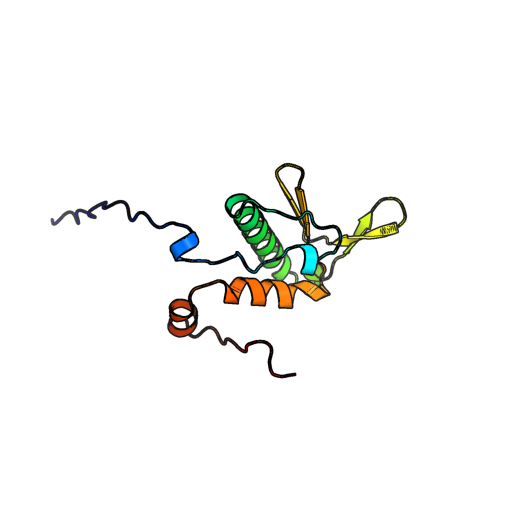A 1
ATOM 847 C C . LEU A 1 102 ? -7.012 -6.962 8.462 1.00 90.44 102 LEU A C 1
ATOM 849 O O . LEU A 1 102 ? -7.970 -6.855 9.215 1.00 90.44 102 LEU A O 1
ATOM 853 N N . GLU A 1 103 ? -5.772 -7.137 8.899 1.00 88.50 103 GLU A N 1
ATOM 854 C CA . GLU A 1 103 ? -5.449 -7.180 10.315 1.00 88.50 103 GLU A CA 1
ATOM 855 C C . GLU A 1 103 ? -5.937 -5.917 11.023 1.00 88.50 103 GLU A C 1
ATOM 857 O O . GLU A 1 103 ? -6.246 -5.973 12.209 1.00 88.50 103 GLU A O 1
ATOM 862 N N . CYS A 1 104 ? -5.894 -4.743 10.367 1.00 88.75 104 CYS A N 1
ATOM 863 C CA . CYS A 1 104 ? -6.147 -3.436 11.002 1.00 88.75 104 CYS A CA 1
ATOM 864 C C . CYS A 1 104 ? -7.583 -3.239 11.472 1.00 88.75 104 CYS A C 1
ATOM 866 O O . CYS A 1 104 ? -7.840 -2.271 12.187 1.00 88.75 104 CYS A O 1
ATOM 868 N N . PHE A 1 105 ? -8.495 -4.116 11.078 1.00 85.06 105 PHE A N 1
ATOM 869 C CA . PHE A 1 105 ? -9.847 -4.139 11.608 1.00 85.06 105 PHE A CA 1
ATOM 870 C C . PHE A 1 105 ? -9.860 -4.803 12.987 1.00 85.06 105 PHE A C 1
ATOM 872 O O . PHE A 1 105 ? -9.044 -5.678 13.263 1.00 85.06 105 PHE A O 1
ATOM 879 N N . GLU A 1 106 ? -10.767 -4.364 13.861 1.00 72.56 106 GLU A N 1
ATOM 880 C CA . GLU A 1 106 ? -10.894 -4.944 15.202 1.00 72.56 106 GLU A CA 1
ATOM 881 C C . GLU A 1 106 ? -11.109 -6.462 15.141 1.00 72.56 106 GLU A C 1
ATOM 883 O O . GLU A 1 106 ? -11.802 -6.976 14.258 1.00 72.56 106 GLU A O 1
ATOM 888 N N . GLU A 1 107 ? -10.502 -7.175 16.088 1.00 64.81 107 GLU A N 1
ATOM 889 C CA . GLU A 1 107 ? -10.497 -8.640 16.151 1.00 64.81 107 GLU A CA 1
ATOM 890 C C . GLU A 1 107 ? -11.930 -9.195 16.208 1.00 64.81 107 GLU A C 1
ATOM 892 O O . GLU A 1 107 ? -12.276 -10.099 15.445 1.00 64.81 107 GLU A O 1
ATOM 897 N N . ASP A 1 108 ? -12.806 -8.525 16.963 1.00 62.44 108 ASP A N 1
ATOM 898 C CA . ASP A 1 108 ? -14.243 -8.797 17.048 1.00 62.44 108 ASP A CA 1
ATOM 899 C C . ASP A 1 108 ? -14.942 -8.751 15.678 1.00 62.44 108 ASP A C 1
ATOM 901 O O . ASP A 1 108 ? -15.870 -9.518 15.412 1.00 62.44 108 ASP A O 1
ATOM 905 N N . MET A 1 109 ? -14.508 -7.870 14.767 1.00 67.00 109 MET A N 1
ATOM 906 C CA . MET A 1 109 ? -15.044 -7.811 13.404 1.00 67.00 109 MET A CA 1
ATOM 907 C C . MET A 1 109 ? -14.525 -8.977 12.560 1.00 67.00 109 MET A C 1
ATOM 909 O O . MET A 1 109 ? -15.291 -9.578 11.805 1.00 67.00 109 MET A O 1
ATOM 913 N N . LEU A 1 110 ? -13.243 -9.321 12.678 1.00 65.88 110 LEU A N 1
ATOM 914 C CA . LEU A 1 110 ? -12.646 -10.434 11.935 1.00 65.88 110 LEU A CA 1
ATOM 915 C C . LEU A 1 110 ? -13.275 -11.776 12.332 1.00 65.88 110 LEU A C 1
ATOM 917 O O . LEU A 1 110 ? -13.624 -12.574 11.453 1.00 65.88 110 LEU A O 1
ATOM 921 N N . GLU A 1 111 ? -13.499 -11.979 13.632 1.00 63.75 111 GLU A N 1
ATOM 922 C CA . GLU A 1 111 ? -14.160 -13.159 14.188 1.00 63.75 111 GLU A CA 1
ATOM 923 C C . GLU A 1 111 ? -15.640 -13.215 13.779 1.00 63.75 111 GLU A C 1
ATOM 925 O O . GLU A 1 111 ? -16.112 -14.231 13.257 1.00 63.75 111 GLU A O 1
ATOM 930 N N . LYS A 1 112 ? -16.361 -12.090 13.893 1.00 63.66 112 LYS A N 1
ATOM 931 C CA . LYS A 1 112 ? -17.778 -11.986 13.506 1.00 63.66 112 LYS A CA 1
ATOM 932 C C . LYS A 1 112 ? -18.029 -12.295 12.031 1.00 63.66 112 LYS A C 1
ATOM 934 O O . LYS A 1 112 ? -19.033 -12.930 11.707 1.00 63.66 112 LYS A O 1
ATOM 939 N N . TYR A 1 113 ? -17.145 -11.864 11.131 1.00 67.38 113 TYR A N 1
ATOM 940 C CA . TYR A 1 113 ? -17.279 -12.130 9.694 1.00 67.38 113 TYR A CA 1
ATOM 941 C C . TYR A 1 113 ? -16.614 -13.439 9.245 1.00 67.38 113 TYR A C 1
ATOM 943 O O . TYR A 1 113 ? -16.616 -13.729 8.047 1.00 67.38 113 TYR A O 1
ATOM 951 N N . LYS A 1 114 ? -16.081 -14.247 10.179 1.00 62.06 114 LYS A N 1
ATOM 952 C CA . LYS A 1 114 ? -15.366 -15.506 9.900 1.00 62.06 114 LYS A CA 1
ATOM 953 C C . LYS A 1 114 ? -14.317 -15.348 8.798 1.00 62.06 114 LYS A C 1
ATOM 955 O O . LYS A 1 114 ? -14.136 -16.243 7.969 1.00 62.06 114 LYS A O 1
ATOM 960 N N . ILE A 1 115 ? -13.655 -14.194 8.749 1.00 61.28 115 ILE A N 1
ATOM 961 C CA . ILE A 1 115 ? -12.587 -13.968 7.779 1.00 61.28 115 ILE A CA 1
ATOM 962 C C . ILE A 1 115 ? -11.446 -14.891 8.219 1.00 61.28 115 ILE A C 1
ATOM 964 O O . ILE A 1 115 ? -10.986 -14.747 9.351 1.00 61.28 115 ILE A O 1
ATOM 968 N N . PRO A 1 116 ? -11.009 -15.871 7.401 1.00 54.03 116 PRO A N 1
ATOM 969 C CA . PRO A 1 116 ? -9.989 -16.823 7.816 1.00 54.03 116 PRO A CA 1
ATOM 970 C C . PRO A 1 116 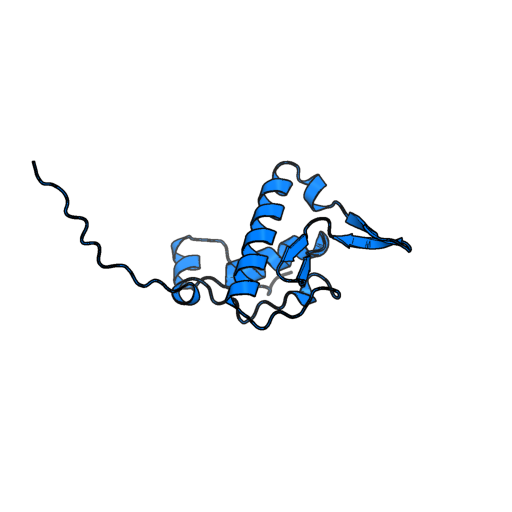? -8.665 -16.085 8.009 1.00 54.03 116 PRO A C 1
ATOM 972 O O . PRO A 1 116 ? -7.907 -15.860 7.065 1.00 54.03 116 PRO A O 1
ATOM 975 N N . PHE A 1 117 ? -8.400 -15.688 9.249 1.00 50.75 117 PHE A N 1
ATOM 976 C CA . PHE A 1 117 ? -7.186 -15.005 9.633 1.00 50.75 117 PHE A CA 1
ATOM 977 C C . PHE A 1 117 ? -6.131 -16.046 10.017 1.00 50.75 117 PHE A C 1
ATOM 979 O O . PHE A 1 117 ? -6.085 -16.541 11.139 1.00 50.75 117 PHE A O 1
ATOM 986 N N . LYS A 1 118 ? -5.289 -16.427 9.051 1.00 50.97 118 LYS A N 1
ATOM 987 C CA . LYS A 1 118 ? -4.022 -17.105 9.343 1.00 50.97 118 LYS A CA 1
ATOM 988 C C . LYS A 1 118 ? -2.960 -16.026 9.491 1.00 50.97 118 LYS A C 1
ATOM 990 O O . LYS A 1 118 ? -2.397 -15.579 8.491 1.00 50.97 118 LYS A O 1
ATOM 995 N N . GLY A 1 119 ? -2.733 -15.598 10.732 1.00 42.78 119 GLY A N 1
ATOM 996 C CA . GLY A 1 119 ? -1.592 -14.760 11.087 1.00 42.78 119 GLY A CA 1
ATOM 997 C C . GLY A 1 119 ? -0.287 -15.368 10.566 1.00 42.78 119 GLY A C 1
ATOM 998 O O . GLY A 1 119 ? -0.201 -16.572 10.317 1.00 42.78 119 GLY A O 1
ATOM 999 N N . ALA A 1 120 ? 0.718 -14.520 10.367 1.00 47.16 120 ALA A N 1
ATOM 1000 C CA . ALA A 1 120 ? 1.999 -14.828 9.733 1.00 47.16 120 ALA A CA 1
ATOM 1001 C C . ALA A 1 120 ? 2.926 -15.771 10.539 1.00 47.16 120 ALA A C 1
ATOM 1003 O O . ALA A 1 120 ? 4.123 -15.526 10.627 1.00 47.16 120 ALA A O 1
ATOM 1004 N N . ASN A 1 121 ? 2.394 -16.867 11.084 1.00 39.31 121 ASN A N 1
ATOM 1005 C CA . ASN A 1 121 ? 3.138 -18.008 11.607 1.00 39.31 121 ASN A CA 1
ATOM 1006 C C . ASN A 1 121 ? 2.593 -19.285 10.960 1.00 39.31 121 ASN A C 1
ATOM 1008 O O . ASN A 1 121 ? 1.632 -19.889 11.435 1.00 39.31 121 ASN A O 1
ATOM 1012 N N . GLY A 1 122 ? 3.211 -19.679 9.851 1.00 44.62 122 GLY A N 1
ATOM 1013 C CA . GLY A 1 122 ? 2.911 -20.929 9.162 1.00 44.62 122 GLY A CA 1
ATOM 1014 C C . GLY A 1 122 ? 3.018 -20.774 7.658 1.00 44.62 122 GLY A C 1
ATOM 1015 O O . GLY A 1 122 ? 1.990 -20.613 7.013 1.00 44.62 122 GLY A O 1
ATOM 1016 N N . TYR A 1 123 ? 4.256 -20.721 7.158 1.00 35.06 123 TYR A N 1
ATOM 1017 C CA . TYR A 1 123 ? 4.848 -21.462 6.030 1.00 35.06 123 TYR A CA 1
ATOM 1018 C C . TYR A 1 123 ? 6.293 -20.984 5.865 1.00 35.06 123 TYR A C 1
ATOM 1020 O O . TYR A 1 123 ? 6.488 -19.752 5.754 1.00 35.06 123 TYR A O 1
#

Radius of gyration: 17.93 Å; chains: 1; bounding box: 66×37×34 Å

pLDDT: mean 81.02, std 18.31, range [35.06, 96.88]

Secondary structure (DSSP, 8-state):
--------------GGGTB--TT--GGGG-TTSPP---HHHHHHHHHHHHHHHHHHHTTTHHHH-EEE-TTS-EEESEEEEETTEEEEE-GGGHHHHHHHHHHTB-HHHHHHTT-----S---